Protein AF-A0A2M9M2Y7-F1 (afdb_monomer_lite)

pLDDT: mean 84.44, std 15.63, range [40.31, 98.5]

Secondary structure (DSSP, 8-state):
-PPPPP---SHHHHHHHHHHHHHTT--EEEEEEE--SS-EEEEEEPHHHHHHHH-TTEEEEEEEETTTEEEEEEEETTTSTTT--SEEEE-TT-SS--HHHHHHHHHHHHHSPPPP---S------TT-SSSHHHHHTTGGG--

Sequence (144 aa):
MSEPDAYVSHAPYIEAVAEALDAAGLTVADCNADDNDPRDAYIEFDRAITTPAYGDDTEVNLLWREDRGWMVGWGDADSVSQSGLDWIVDLFCGVLPTPDEMVAEARTVVAKIPGPQGGPYGRYRDSGDDDGLDAQLATYHRNH

Radius of gyration: 15.42 Å; chains: 1; bounding box: 36×32×48 Å

Foldseek 3Di:
DDDQDDFAFLVLLQVQLQVLCVVLVQHWPDKDWDVDWQTKIKTKTDLVLQCVAANNQKTKMWIATQQQATKIFMAGPVPDPPPGGPDIARDPQERRHHSVSSNVSVVVVSVYPDDHPDGPRHDDDTGRPPPCPSVVSVVSVPDD

Structure (mmCIF, N/CA/C/O backbone):
data_AF-A0A2M9M2Y7-F1
#
_entry.id   AF-A0A2M9M2Y7-F1
#
loop_
_atom_site.group_PDB
_atom_site.id
_atom_site.type_symbol
_atom_site.label_atom_id
_atom_site.label_alt_id
_atom_site.label_comp_id
_atom_site.label_asym_id
_atom_site.label_entity_id
_atom_site.label_seq_id
_atom_site.pdbx_PDB_ins_code
_atom_site.Cartn_x
_atom_site.Cartn_y
_atom_site.Cartn_z
_atom_site.occupancy
_atom_site.B_iso_or_equiv
_atom_site.auth_seq_id
_atom_site.auth_comp_id
_atom_site.auth_asym_id
_atom_site.auth_atom_id
_atom_site.pdbx_PDB_model_num
ATOM 1 N N . MET A 1 1 ? 17.104 9.117 -32.541 1.00 40.31 1 MET A N 1
ATOM 2 C CA . MET A 1 1 ? 15.851 9.160 -31.771 1.00 40.31 1 MET A CA 1
ATOM 3 C C . MET A 1 1 ? 15.729 7.777 -31.188 1.00 40.31 1 MET A C 1
ATOM 5 O O . MET A 1 1 ? 15.571 6.851 -31.972 1.00 40.31 1 MET A O 1
ATOM 9 N N . SER A 1 2 ? 16.017 7.629 -29.898 1.00 43.59 2 SER A N 1
ATOM 10 C CA . SER A 1 2 ? 15.834 6.348 -29.217 1.00 43.59 2 SER A CA 1
ATOM 11 C C . SER A 1 2 ? 14.343 6.036 -29.247 1.00 43.59 2 SER A C 1
ATOM 13 O O . SER A 1 2 ? 13.534 6.939 -29.031 1.00 43.59 2 SER A O 1
ATOM 15 N N . GLU A 1 3 ? 13.989 4.817 -29.634 1.00 45.12 3 GLU A N 1
ATOM 16 C CA . GLU A 1 3 ? 12.626 4.322 -29.464 1.00 45.12 3 GLU A CA 1
ATOM 17 C C . GLU A 1 3 ? 12.280 4.451 -27.970 1.00 45.12 3 GLU A C 1
ATOM 19 O O . GLU A 1 3 ? 13.167 4.192 -27.153 1.00 45.12 3 GLU A O 1
ATOM 24 N N . PRO A 1 4 ? 11.075 4.925 -27.594 1.00 52.81 4 PRO A N 1
ATOM 25 C CA . PRO A 1 4 ? 10.663 4.862 -26.199 1.00 52.81 4 PRO A CA 1
ATOM 26 C C . PRO A 1 4 ? 10.780 3.404 -25.758 1.00 52.81 4 PRO A C 1
ATOM 28 O O . PRO A 1 4 ? 10.303 2.513 -26.473 1.00 52.81 4 PRO A O 1
ATOM 31 N N . ASP A 1 5 ? 11.474 3.168 -24.643 1.00 57.38 5 ASP A N 1
ATOM 32 C CA . ASP A 1 5 ? 11.540 1.836 -24.053 1.00 57.38 5 ASP A CA 1
ATOM 33 C C . ASP A 1 5 ? 10.108 1.320 -23.868 1.00 57.38 5 ASP A C 1
ATOM 35 O O . ASP A 1 5 ? 9.172 2.080 -23.598 1.00 57.38 5 ASP A O 1
ATOM 39 N N . ALA A 1 6 ? 9.906 0.033 -24.146 1.00 64.69 6 ALA A N 1
ATOM 40 C CA . ALA A 1 6 ? 8.573 -0.546 -24.158 1.00 64.69 6 ALA A CA 1
ATOM 41 C C . ALA A 1 6 ? 7.941 -0.414 -22.765 1.00 64.69 6 ALA A C 1
ATOM 43 O O . ALA A 1 6 ? 8.468 -0.961 -21.800 1.00 64.69 6 ALA A O 1
ATOM 44 N N . TYR A 1 7 ? 6.803 0.279 -22.689 1.00 76.50 7 TYR A N 1
ATOM 45 C CA . TYR A 1 7 ? 5.976 0.394 -21.491 1.00 76.50 7 TYR A CA 1
ATOM 46 C C . TYR A 1 7 ? 5.806 -0.969 -20.787 1.00 76.50 7 TYR A C 1
ATOM 48 O O . TYR A 1 7 ? 5.394 -1.949 -21.417 1.00 76.50 7 TYR A O 1
ATOM 56 N N . VAL A 1 8 ? 6.103 -1.026 -19.484 1.00 86.69 8 VAL A N 1
ATOM 57 C CA . VAL A 1 8 ? 5.920 -2.220 -18.641 1.00 86.69 8 VAL A CA 1
ATOM 58 C C . VAL A 1 8 ? 4.793 -1.964 -17.645 1.00 86.69 8 VAL A C 1
ATOM 60 O O . VAL A 1 8 ? 4.897 -1.073 -16.808 1.00 86.69 8 VAL A O 1
ATOM 63 N N . SER A 1 9 ? 3.726 -2.763 -17.690 1.00 90.06 9 SER A N 1
ATOM 64 C CA . SER A 1 9 ? 2.628 -2.625 -16.721 1.00 90.06 9 SER A CA 1
ATOM 65 C C . SER A 1 9 ? 3.106 -2.919 -15.295 1.00 90.06 9 SER A C 1
ATOM 67 O O . SER A 1 9 ? 3.832 -3.893 -15.067 1.00 90.06 9 SER A O 1
ATOM 69 N N . HIS A 1 10 ? 2.694 -2.095 -14.331 1.00 94.00 10 HIS A N 1
ATOM 70 C CA . HIS A 1 10 ? 2.952 -2.301 -12.901 1.00 94.00 10 HIS A CA 1
ATOM 71 C C . HIS A 1 10 ? 1.924 -3.218 -12.232 1.00 94.00 10 HIS A C 1
ATOM 73 O O . HIS A 1 10 ? 2.165 -3.633 -11.101 1.00 94.00 10 HIS A O 1
ATOM 79 N N . ALA A 1 11 ? 0.832 -3.587 -12.912 1.00 95.94 11 ALA A N 1
ATOM 80 C CA . ALA A 1 11 ? -0.222 -4.420 -12.333 1.00 95.94 11 ALA A CA 1
ATOM 81 C C . ALA A 1 11 ? 0.305 -5.725 -11.696 1.00 95.94 11 ALA A C 1
ATOM 83 O O . ALA A 1 11 ? -0.029 -5.961 -10.537 1.00 95.94 11 ALA A O 1
ATOM 84 N N . PRO A 1 12 ? 1.230 -6.498 -12.313 1.00 96.56 12 PRO A N 1
ATOM 85 C CA . PRO A 1 12 ? 1.760 -7.708 -11.669 1.00 96.56 12 PRO A CA 1
ATOM 86 C C . PRO A 1 12 ? 2.551 -7.447 -10.383 1.00 96.56 12 PRO A C 1
ATOM 88 O O . PRO A 1 12 ? 2.621 -8.301 -9.505 1.00 96.56 12 PRO A O 1
ATOM 91 N N . TYR A 1 13 ? 3.172 -6.271 -10.251 1.00 96.88 13 TYR A N 1
ATOM 92 C CA . TYR A 1 13 ? 3.821 -5.886 -8.999 1.00 96.88 13 TYR A CA 1
ATOM 93 C C . TYR A 1 13 ? 2.783 -5.569 -7.914 1.00 96.88 13 TYR A C 1
ATOM 95 O O . TYR A 1 13 ? 2.943 -6.013 -6.779 1.00 96.88 13 TYR A O 1
ATOM 103 N N . ILE A 1 14 ? 1.708 -4.853 -8.258 1.00 97.81 14 ILE A N 1
ATOM 104 C CA . ILE A 1 14 ? 0.618 -4.547 -7.320 1.00 97.81 14 ILE A CA 1
ATOM 105 C C . ILE A 1 14 ? -0.088 -5.831 -6.868 1.00 97.81 14 ILE A C 1
ATOM 107 O O . ILE A 1 14 ? -0.289 -6.013 -5.668 1.00 97.81 14 ILE A O 1
ATOM 111 N N . GLU A 1 15 ? -0.363 -6.754 -7.793 1.00 97.44 15 GLU A N 1
ATOM 112 C CA . GLU A 1 15 ? -0.909 -8.084 -7.495 1.00 97.44 15 GLU A CA 1
ATOM 113 C C . GLU A 1 15 ? 0.007 -8.866 -6.545 1.00 97.44 15 GLU A C 1
ATOM 115 O O . GLU A 1 15 ? -0.451 -9.353 -5.515 1.00 97.44 15 GLU A O 1
ATOM 120 N N . ALA A 1 16 ? 1.317 -8.914 -6.814 1.00 98.00 16 ALA A N 1
ATOM 121 C CA . ALA A 1 16 ? 2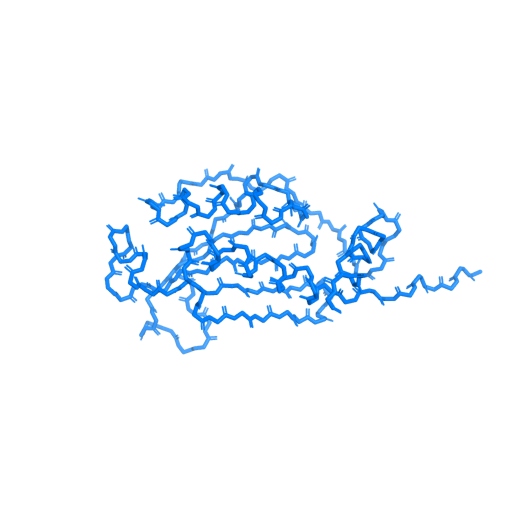.269 -9.605 -5.944 1.00 98.00 16 ALA A CA 1
ATOM 122 C C . ALA A 1 16 ? 2.323 -9.015 -4.521 1.00 98.00 16 ALA A C 1
ATOM 124 O O . ALA A 1 16 ? 2.496 -9.751 -3.546 1.00 98.00 16 ALA A O 1
ATOM 125 N N . VAL A 1 17 ? 2.177 -7.693 -4.378 1.00 98.31 17 VAL A N 1
ATOM 126 C CA . VAL A 1 17 ? 2.070 -7.047 -3.061 1.00 98.31 17 VAL A CA 1
ATOM 127 C C . VAL A 1 17 ? 0.753 -7.430 -2.383 1.00 98.31 17 VAL A C 1
ATOM 129 O O . VAL A 1 17 ? 0.782 -7.827 -1.219 1.00 98.31 17 VAL A O 1
ATOM 132 N N . ALA A 1 18 ? -0.379 -7.364 -3.089 1.00 98.19 18 ALA A N 1
ATOM 133 C CA . ALA A 1 18 ? -1.686 -7.740 -2.550 1.00 98.19 18 ALA A CA 1
ATOM 134 C C . ALA A 1 18 ? -1.714 -9.207 -2.078 1.00 98.19 18 ALA A C 1
ATOM 136 O O . ALA A 1 18 ? -2.106 -9.483 -0.944 1.00 98.19 18 ALA A O 1
ATOM 137 N N . GLU A 1 19 ? -1.191 -10.137 -2.881 1.00 98.06 19 GLU A N 1
ATOM 138 C CA . GLU A 1 19 ? -1.085 -11.554 -2.518 1.00 98.06 19 GLU A CA 1
ATOM 139 C C . GLU A 1 19 ? -0.217 -11.776 -1.270 1.00 98.06 19 GLU A C 1
ATOM 141 O O . GLU A 1 19 ? -0.562 -12.580 -0.397 1.00 98.06 19 GLU A O 1
ATOM 146 N N . ALA A 1 20 ? 0.906 -11.059 -1.149 1.00 98.38 20 ALA A N 1
ATOM 147 C CA 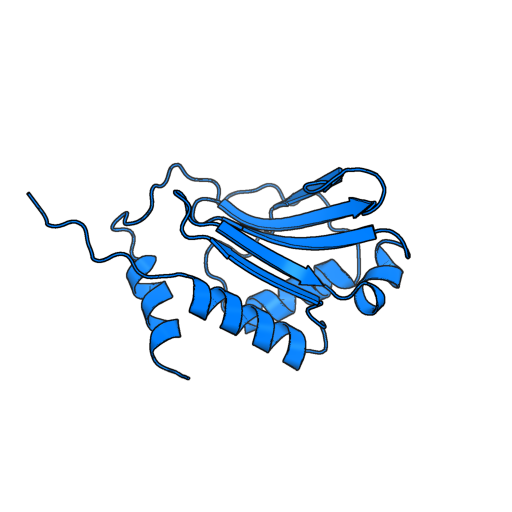. ALA A 1 20 ? 1.767 -11.151 0.026 1.00 98.38 20 ALA A CA 1
ATOM 148 C C . ALA A 1 20 ? 1.078 -10.614 1.293 1.00 98.38 20 ALA A C 1
ATOM 150 O O . ALA A 1 20 ? 1.233 -11.197 2.371 1.00 98.38 20 ALA A O 1
ATOM 151 N N . LEU A 1 21 ? 0.298 -9.534 1.173 1.00 98.50 21 LEU A N 1
ATOM 152 C CA . LEU A 1 21 ? -0.504 -8.978 2.266 1.00 98.50 21 LEU A CA 1
ATOM 153 C C . LEU A 1 21 ? -1.570 -9.977 2.735 1.00 98.50 21 LEU A C 1
ATOM 155 O O . LEU A 1 21 ? -1.627 -10.290 3.931 1.00 98.50 21 LEU A O 1
ATOM 159 N N . ASP A 1 22 ? -2.329 -10.560 1.807 1.00 98.31 22 ASP A N 1
ATOM 160 C CA . ASP A 1 22 ? -3.323 -11.592 2.113 1.00 98.31 22 ASP A CA 1
ATOM 161 C C . ASP A 1 22 ? -2.691 -12.817 2.785 1.00 98.31 22 ASP A C 1
ATOM 163 O O . ASP A 1 22 ? -3.140 -13.260 3.848 1.00 98.31 22 ASP A O 1
ATOM 167 N N . ALA A 1 23 ? -1.589 -13.333 2.230 1.00 98.19 23 ALA A N 1
ATOM 168 C CA . ALA A 1 23 ? -0.852 -14.463 2.800 1.00 98.19 23 ALA A CA 1
ATOM 169 C C . ALA A 1 23 ? -0.316 -14.170 4.215 1.00 98.19 23 ALA A C 1
ATOM 171 O O . ALA A 1 23 ? -0.168 -15.077 5.040 1.00 98.19 23 ALA A O 1
ATOM 172 N N . ALA A 1 24 ? -0.050 -12.899 4.520 1.00 98.12 24 ALA A N 1
ATOM 173 C CA . ALA A 1 24 ? 0.403 -12.419 5.818 1.00 98.12 24 ALA A CA 1
ATOM 174 C C . ALA A 1 24 ? -0.732 -12.185 6.838 1.00 98.12 24 ALA A C 1
ATOM 176 O O . ALA A 1 24 ? -0.434 -11.823 7.990 1.00 98.12 24 ALA A O 1
ATOM 177 N N . GLY A 1 25 ? -1.993 -12.401 6.441 1.00 97.56 25 GLY A N 1
ATOM 178 C CA . GLY A 1 25 ? -3.195 -12.150 7.240 1.00 97.56 25 GLY A CA 1
ATOM 179 C C . GLY A 1 25 ? -3.603 -10.676 7.299 1.00 97.56 25 GLY A C 1
ATOM 180 O O . GLY A 1 25 ? -4.346 -10.292 8.199 1.00 97.56 25 GLY A O 1
ATOM 181 N N . LEU A 1 26 ? -3.083 -9.850 6.389 1.00 97.94 26 LEU A N 1
ATOM 182 C CA . LEU A 1 26 ? -3.454 -8.449 6.211 1.00 97.94 26 LEU A CA 1
ATOM 183 C C . LEU A 1 26 ? -4.450 -8.367 5.052 1.00 97.94 26 LEU A C 1
ATOM 185 O O . LEU A 1 26 ? -4.107 -7.878 3.981 1.00 97.94 26 LEU A O 1
ATOM 189 N N . THR A 1 27 ? -5.644 -8.921 5.273 1.00 97.06 27 THR A N 1
ATOM 190 C CA . THR A 1 27 ? -6.655 -9.133 4.234 1.00 97.06 27 THR A CA 1
ATOM 191 C C . THR A 1 27 ? -6.898 -7.891 3.379 1.00 97.06 27 THR A C 1
ATOM 193 O O . THR A 1 27 ? -7.183 -6.813 3.908 1.00 97.06 27 THR A O 1
ATOM 196 N N . VAL A 1 28 ? -6.799 -8.076 2.065 1.00 96.38 28 VAL A N 1
ATOM 197 C CA . VAL A 1 28 ? -7.069 -7.073 1.036 1.00 96.38 28 VAL A CA 1
ATOM 198 C C . VAL A 1 28 ? -8.542 -7.156 0.637 1.00 96.38 28 VAL A C 1
ATOM 200 O O . VAL A 1 28 ? -9.054 -8.228 0.319 1.00 96.38 28 VAL A O 1
ATOM 203 N N . ALA A 1 29 ? -9.237 -6.023 0.683 1.00 94.88 29 ALA A N 1
ATOM 204 C CA . ALA A 1 29 ? -10.630 -5.911 0.262 1.00 94.88 29 ALA A CA 1
ATOM 205 C C . ALA A 1 29 ? -10.743 -5.661 -1.247 1.00 94.88 29 ALA A C 1
ATOM 207 O O . ALA A 1 29 ? -11.595 -6.255 -1.909 1.00 94.88 29 ALA A O 1
ATOM 208 N N . ASP A 1 30 ? -9.874 -4.798 -1.773 1.00 94.69 30 ASP A N 1
ATOM 209 C CA . ASP A 1 30 ? -9.832 -4.417 -3.180 1.00 94.69 30 ASP A CA 1
ATOM 210 C C . ASP A 1 30 ? -8.427 -3.938 -3.573 1.00 94.69 30 ASP A C 1
ATOM 212 O O . ASP A 1 30 ? -7.638 -3.513 -2.726 1.00 94.69 30 ASP A O 1
ATOM 216 N N . CYS A 1 31 ? -8.100 -3.995 -4.861 1.00 95.12 31 CYS A N 1
ATOM 217 C CA . CYS A 1 31 ? -6.895 -3.371 -5.397 1.00 95.12 31 CYS A CA 1
ATOM 218 C C . CYS A 1 31 ? -7.072 -3.003 -6.871 1.00 95.12 31 CYS A C 1
ATOM 220 O O . CYS A 1 31 ? -7.773 -3.687 -7.617 1.00 95.12 31 CYS A O 1
ATOM 222 N N . ASN A 1 32 ? -6.397 -1.939 -7.301 1.00 94.69 32 ASN A N 1
ATOM 223 C CA . ASN A 1 32 ? -6.351 -1.537 -8.703 1.00 94.69 32 ASN A CA 1
ATOM 224 C C . ASN A 1 32 ? -4.972 -0.989 -9.072 1.00 94.69 32 ASN A C 1
ATOM 226 O O . ASN A 1 32 ? -4.257 -0.448 -8.226 1.00 94.69 32 ASN A O 1
ATOM 230 N N . ALA A 1 33 ? -4.638 -1.088 -10.354 1.00 94.38 33 ALA A N 1
ATOM 231 C CA . ALA A 1 33 ? -3.438 -0.534 -10.957 1.00 94.38 33 ALA A CA 1
ATOM 232 C C . ALA A 1 33 ? -3.830 0.163 -12.265 1.00 94.38 33 ALA A C 1
ATOM 234 O O . ALA A 1 33 ? -4.291 -0.498 -13.193 1.00 94.38 33 ALA A O 1
ATOM 235 N N . ASP A 1 34 ? -3.638 1.480 -12.335 1.00 92.62 34 ASP A N 1
ATOM 236 C CA . ASP A 1 34 ? -3.990 2.282 -13.504 1.00 92.62 34 ASP A CA 1
ATOM 237 C C . ASP A 1 34 ? -2.731 2.772 -14.226 1.00 92.62 34 ASP A C 1
ATOM 239 O O . ASP A 1 34 ? -1.789 3.309 -13.634 1.00 92.62 34 ASP A O 1
ATOM 243 N N . ASP A 1 35 ? -2.733 2.621 -15.550 1.00 89.94 35 ASP A N 1
ATOM 244 C CA . ASP A 1 35 ? -1.636 3.014 -16.442 1.00 89.94 35 ASP A CA 1
ATOM 245 C C . ASP A 1 35 ? -1.606 4.543 -16.680 1.00 89.94 35 ASP A C 1
ATOM 247 O O . ASP A 1 35 ? -1.336 5.011 -17.789 1.00 89.94 35 ASP A O 1
ATOM 251 N N . ASN A 1 36 ? -1.935 5.329 -15.649 1.00 88.06 36 ASN A N 1
ATOM 252 C CA . ASN A 1 36 ? -1.832 6.786 -15.650 1.00 88.06 36 ASN A CA 1
ATOM 253 C C . ASN A 1 36 ? -0.374 7.232 -15.853 1.00 88.06 36 ASN A C 1
ATOM 255 O O . ASN A 1 36 ? 0.555 6.431 -15.772 1.00 88.06 36 ASN A O 1
ATOM 259 N N . ASP A 1 37 ? -0.171 8.523 -16.121 1.00 81.94 37 ASP A N 1
ATOM 260 C CA . ASP A 1 37 ? 1.166 9.106 -16.250 1.00 81.94 37 ASP A CA 1
ATOM 261 C C . ASP A 1 37 ? 1.349 10.253 -15.238 1.00 81.94 37 ASP A C 1
ATOM 263 O O . ASP A 1 37 ? 0.776 11.335 -15.437 1.00 81.94 37 ASP A O 1
ATOM 267 N N . PRO A 1 38 ? 2.079 10.037 -14.123 1.00 86.88 38 PRO A N 1
ATOM 268 C CA . PRO A 1 38 ? 2.768 8.798 -13.721 1.00 86.88 38 PRO A CA 1
ATOM 269 C C . PRO A 1 38 ? 1.808 7.663 -13.314 1.00 86.88 38 PRO A C 1
ATOM 271 O O . PRO A 1 38 ? 0.683 7.943 -12.890 1.00 86.88 38 PRO A O 1
ATOM 274 N N . ARG A 1 39 ? 2.266 6.399 -13.383 1.00 92.06 39 ARG A N 1
ATOM 275 C CA . ARG A 1 39 ? 1.455 5.223 -12.997 1.00 92.06 39 ARG A CA 1
ATOM 276 C C . ARG A 1 39 ? 1.026 5.309 -11.535 1.00 92.06 39 ARG A C 1
ATOM 278 O O . ARG A 1 39 ? 1.810 5.731 -10.676 1.00 92.06 39 ARG A O 1
ATOM 285 N N . ASP A 1 40 ? -0.185 4.855 -11.235 1.00 94.12 40 ASP A N 1
ATOM 286 C CA . ASP A 1 40 ? -0.716 4.818 -9.875 1.00 94.12 40 ASP A CA 1
ATOM 287 C C . ASP A 1 40 ? -1.512 3.541 -9.577 1.00 94.12 40 ASP A C 1
ATOM 289 O O . ASP A 1 40 ? -1.834 2.734 -10.451 1.00 94.12 40 ASP A O 1
ATOM 293 N N . ALA A 1 41 ? -1.701 3.280 -8.288 1.00 95.88 41 ALA A N 1
ATOM 294 C CA . ALA A 1 41 ? -2.388 2.095 -7.797 1.00 95.88 41 ALA A CA 1
ATOM 295 C C . ALA A 1 41 ? -2.907 2.306 -6.373 1.00 95.88 41 ALA A C 1
ATOM 297 O O . ALA A 1 41 ? -2.431 3.183 -5.641 1.00 95.88 41 ALA A O 1
ATOM 298 N N . TYR A 1 42 ? -3.839 1.452 -5.959 1.00 95.81 42 TYR A N 1
ATOM 299 C CA . TYR A 1 42 ? -4.255 1.340 -4.566 1.00 95.81 42 TYR A CA 1
ATOM 300 C C . TYR A 1 42 ? -4.464 -0.117 -4.150 1.00 95.81 42 TYR A C 1
ATOM 302 O O . TYR A 1 42 ? -4.728 -0.989 -4.978 1.00 95.81 42 TYR A O 1
ATOM 310 N N . ILE A 1 43 ? -4.355 -0.354 -2.844 1.00 97.44 43 ILE A N 1
ATOM 311 C CA . ILE A 1 43 ? -4.742 -1.588 -2.161 1.00 97.44 43 ILE A CA 1
ATOM 312 C C . ILE A 1 43 ? -5.552 -1.181 -0.929 1.00 97.44 43 ILE A C 1
ATOM 314 O O . ILE A 1 43 ? -5.025 -0.523 -0.030 1.00 97.44 43 ILE A O 1
ATOM 318 N N . GLU A 1 44 ? -6.817 -1.573 -0.886 1.00 95.62 44 GLU A N 1
ATOM 319 C CA . GLU A 1 44 ? -7.713 -1.357 0.247 1.00 95.62 44 GLU A CA 1
ATOM 320 C C . GLU A 1 44 ? -7.609 -2.528 1.229 1.00 95.62 44 GLU A C 1
ATOM 322 O O . GLU A 1 44 ? -7.665 -3.694 0.834 1.00 95.62 44 GLU A O 1
ATOM 327 N N . PHE A 1 45 ? -7.479 -2.236 2.523 1.00 96.50 45 PHE A N 1
ATOM 328 C CA . PHE A 1 45 ? -7.542 -3.263 3.561 1.00 96.50 45 PHE A CA 1
ATOM 329 C C . PHE A 1 45 ? -8.984 -3.575 3.963 1.00 96.50 45 PHE A C 1
ATOM 331 O O . PHE A 1 45 ? -9.811 -2.674 4.089 1.00 96.50 45 PHE A O 1
ATOM 338 N N . ASP A 1 46 ? -9.258 -4.839 4.296 1.00 95.06 46 ASP A N 1
ATOM 339 C CA . ASP A 1 46 ? -10.503 -5.208 4.972 1.00 95.06 46 ASP A CA 1
ATOM 340 C C . ASP A 1 46 ? -10.637 -4.429 6.291 1.00 95.06 46 ASP A C 1
ATOM 342 O O . ASP A 1 46 ? -9.734 -4.411 7.136 1.00 95.06 46 ASP A O 1
ATOM 346 N N . ARG A 1 47 ? -11.788 -3.784 6.500 1.00 92.19 47 ARG A N 1
ATOM 347 C CA . ARG A 1 47 ? -12.016 -2.961 7.695 1.00 92.19 47 ARG A CA 1
ATOM 348 C C . ARG A 1 47 ? -11.830 -3.753 8.986 1.00 92.19 47 ARG A C 1
ATOM 350 O O . ARG A 1 47 ? -11.314 -3.208 9.954 1.00 92.19 47 ARG A O 1
ATOM 357 N N . ALA A 1 48 ? -12.140 -5.051 9.008 1.00 94.94 48 ALA A N 1
ATOM 358 C CA . ALA A 1 48 ? -11.990 -5.885 10.197 1.00 94.94 48 ALA A CA 1
ATOM 359 C C . ALA A 1 48 ? -10.553 -5.911 10.743 1.00 94.94 48 ALA A C 1
ATOM 361 O O . ALA A 1 48 ? -10.368 -6.068 11.955 1.00 94.94 48 ALA A O 1
ATOM 362 N N . ILE A 1 49 ? -9.535 -5.748 9.886 1.00 96.56 49 ILE A N 1
ATOM 363 C CA . ILE A 1 49 ? -8.139 -5.718 10.339 1.00 96.56 49 ILE A CA 1
ATOM 364 C C . ILE A 1 49 ? -7.706 -4.326 10.814 1.00 96.56 49 ILE A C 1
ATOM 366 O O . ILE A 1 49 ? -6.850 -4.235 11.693 1.00 96.56 49 ILE A O 1
ATOM 370 N N . THR A 1 50 ? -8.299 -3.248 10.293 1.00 95.75 50 THR A N 1
ATOM 371 C CA . THR A 1 50 ? -7.908 -1.859 10.597 1.00 95.75 50 THR A CA 1
ATOM 372 C C . THR A 1 50 ? -8.761 -1.204 11.683 1.00 95.75 50 THR A C 1
ATOM 374 O O . THR A 1 50 ? -8.271 -0.320 12.393 1.00 95.75 50 THR A O 1
ATOM 377 N N . THR A 1 51 ? -9.985 -1.685 11.908 1.00 95.25 51 THR A N 1
ATOM 378 C CA . THR A 1 51 ? -10.921 -1.215 12.939 1.00 95.25 51 THR A CA 1
ATOM 379 C C . THR A 1 51 ? -10.273 -0.955 14.307 1.00 95.25 51 THR A C 1
ATOM 381 O O . THR A 1 51 ? -10.528 0.107 14.880 1.00 95.25 51 THR A O 1
ATOM 384 N N . PRO A 1 52 ? -9.403 -1.832 14.857 1.00 96.06 52 PRO A N 1
ATOM 385 C CA . PRO A 1 52 ? -8.799 -1.589 16.169 1.00 96.06 52 PRO A CA 1
ATOM 386 C C . PRO A 1 52 ? -7.969 -0.300 16.265 1.00 96.06 52 PRO A C 1
ATOM 388 O O . PRO A 1 52 ? -7.830 0.248 17.359 1.00 96.06 52 PRO A O 1
ATOM 391 N N . ALA A 1 53 ? -7.405 0.170 15.149 1.00 95.31 53 ALA A N 1
ATOM 392 C CA . ALA A 1 53 ? -6.575 1.370 15.093 1.00 95.31 53 ALA A CA 1
ATOM 393 C C . ALA A 1 53 ? -7.316 2.597 14.536 1.00 95.31 53 ALA A C 1
ATOM 395 O O . ALA A 1 53 ? -7.027 3.711 14.975 1.00 95.31 53 ALA A O 1
ATOM 396 N N . TYR A 1 54 ? -8.254 2.403 13.603 1.00 92.06 54 TYR A N 1
ATOM 397 C CA . TYR A 1 54 ? -8.882 3.490 12.837 1.00 92.06 54 TYR A CA 1
ATOM 398 C C . TYR A 1 54 ? -10.376 3.700 13.133 1.00 92.06 54 TYR A C 1
ATOM 400 O O . TYR A 1 54 ? -10.915 4.745 12.776 1.00 92.06 54 TYR A O 1
ATOM 408 N N . GLY A 1 55 ? -11.035 2.764 13.821 1.00 92.12 55 GLY A N 1
ATOM 409 C CA . GLY A 1 55 ? -12.488 2.766 14.026 1.00 92.12 55 GLY A CA 1
ATOM 410 C C . GLY A 1 55 ? -13.256 2.023 12.926 1.00 92.12 55 GLY A C 1
ATOM 411 O O . GLY A 1 55 ? -12.695 1.681 11.890 1.00 92.12 55 GLY A O 1
ATOM 412 N N . ASP A 1 56 ? -14.535 1.738 13.183 1.00 90.12 56 ASP A N 1
ATOM 413 C CA . ASP A 1 56 ? -15.384 0.883 12.330 1.00 90.12 56 ASP A CA 1
ATOM 414 C C . ASP A 1 56 ? -15.713 1.510 10.959 1.00 90.12 56 ASP A C 1
ATOM 416 O O . ASP A 1 56 ? -15.860 0.799 9.963 1.00 90.12 56 ASP A O 1
ATOM 420 N N . ASP A 1 57 ? -15.801 2.840 10.907 1.00 87.44 57 ASP A N 1
ATOM 421 C CA . ASP A 1 57 ? -16.284 3.589 9.737 1.00 87.44 57 ASP A CA 1
ATOM 422 C C . ASP A 1 57 ? -15.143 4.108 8.837 1.00 87.44 57 ASP A C 1
ATOM 424 O O . ASP A 1 57 ? -15.384 4.762 7.824 1.00 87.44 57 ASP A O 1
ATOM 428 N N . THR A 1 58 ? -13.887 3.810 9.186 1.00 89.31 58 THR A N 1
ATOM 429 C CA . THR A 1 58 ? -12.709 4.334 8.484 1.00 89.31 58 THR A CA 1
ATOM 430 C C . THR A 1 58 ? -12.174 3.330 7.464 1.00 89.31 58 THR A C 1
ATOM 432 O O . THR A 1 58 ? -11.750 2.229 7.821 1.00 89.31 58 THR A O 1
ATOM 435 N N . GLU A 1 59 ? -12.112 3.737 6.200 1.00 91.44 59 GLU A N 1
ATOM 436 C CA . GLU A 1 59 ? -11.385 3.020 5.150 1.00 91.44 59 GLU A CA 1
ATOM 437 C C . GLU A 1 59 ? -9.894 3.329 5.226 1.00 91.44 59 GLU A C 1
ATOM 439 O O . GLU A 1 59 ? -9.493 4.455 5.529 1.00 91.44 59 GLU A O 1
ATOM 444 N N . VAL A 1 60 ? -9.059 2.329 4.940 1.00 93.69 60 VAL A N 1
ATOM 445 C CA . VAL A 1 60 ? -7.600 2.459 4.963 1.00 93.69 60 VAL A CA 1
ATOM 446 C C . VAL A 1 60 ? -7.027 1.829 3.706 1.00 93.69 60 VAL A C 1
ATOM 448 O O . VAL A 1 60 ? -7.243 0.651 3.430 1.00 93.69 60 VAL A O 1
ATOM 451 N N . ASN A 1 61 ? -6.253 2.622 2.976 1.00 95.00 61 ASN A N 1
ATOM 452 C CA . ASN A 1 61 ? -5.694 2.262 1.686 1.00 95.00 61 ASN A CA 1
ATOM 453 C C . ASN A 1 61 ? -4.180 2.443 1.703 1.00 95.00 61 ASN A C 1
ATOM 455 O O . ASN A 1 61 ? -3.677 3.475 2.155 1.00 95.00 61 ASN A O 1
ATOM 459 N N . LEU A 1 62 ? -3.452 1.482 1.148 1.00 95.75 62 LEU A N 1
ATOM 460 C CA . LEU A 1 62 ? -2.129 1.752 0.606 1.00 95.75 62 LEU A CA 1
ATOM 461 C C . LEU A 1 62 ? -2.309 2.368 -0.776 1.00 95.75 62 LEU A C 1
ATOM 463 O O . LEU A 1 62 ? -3.009 1.821 -1.620 1.00 95.75 62 LEU A O 1
ATOM 467 N N . LEU A 1 63 ? -1.669 3.504 -1.003 1.00 94.69 63 LEU A N 1
ATOM 468 C CA . LEU A 1 63 ? -1.653 4.186 -2.288 1.00 94.69 63 LEU A CA 1
ATOM 469 C C . LEU A 1 63 ? -0.244 4.105 -2.845 1.00 94.69 63 LEU A C 1
ATOM 471 O O . LEU A 1 63 ? 0.726 4.259 -2.103 1.00 94.69 63 LEU A O 1
ATOM 475 N N . TRP A 1 64 ? -0.120 3.939 -4.149 1.00 94.94 64 TRP A N 1
ATOM 476 C CA . TRP A 1 64 ? 1.166 3.935 -4.818 1.00 94.94 64 TRP A CA 1
ATOM 477 C C . TRP A 1 64 ? 1.142 4.888 -5.995 1.00 94.94 64 TRP A C 1
ATOM 479 O O . TRP A 1 64 ? 0.167 4.971 -6.738 1.00 94.94 64 TRP A O 1
ATOM 489 N N . ARG A 1 65 ? 2.249 5.597 -6.162 1.00 91.31 65 ARG A N 1
ATOM 490 C CA . ARG A 1 65 ? 2.544 6.356 -7.365 1.00 91.31 65 ARG A CA 1
ATOM 491 C C . ARG A 1 65 ? 3.971 6.103 -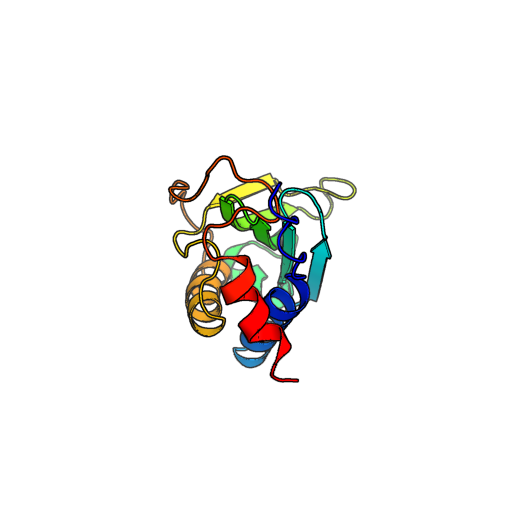7.772 1.00 91.31 65 ARG A C 1
ATOM 493 O O . ARG A 1 65 ? 4.871 6.152 -6.938 1.00 91.31 65 ARG A O 1
ATOM 500 N N . GLU A 1 66 ? 4.188 5.940 -9.059 1.00 89.62 66 GLU A N 1
ATOM 501 C CA . GLU A 1 66 ? 5.511 5.712 -9.622 1.00 89.62 66 GLU A CA 1
ATOM 502 C C . GLU A 1 66 ? 6.538 6.783 -9.222 1.00 89.62 66 GLU A C 1
ATOM 504 O O . GLU A 1 66 ? 7.692 6.485 -8.915 1.00 89.62 66 GLU A O 1
ATOM 509 N N . ASP A 1 67 ? 6.114 8.042 -9.191 1.00 86.81 67 ASP A N 1
ATOM 510 C CA . ASP A 1 67 ? 6.982 9.195 -8.960 1.00 86.81 67 ASP A CA 1
ATOM 511 C C . ASP A 1 67 ? 7.129 9.579 -7.476 1.00 86.81 67 ASP A C 1
ATOM 513 O O . ASP A 1 67 ? 7.944 10.437 -7.128 1.00 86.81 67 ASP A O 1
ATOM 517 N N . ARG A 1 68 ? 6.335 8.961 -6.593 1.00 86.69 68 ARG A N 1
ATOM 518 C CA . ARG A 1 68 ? 6.243 9.312 -5.166 1.00 86.69 68 ARG A CA 1
ATOM 519 C C . ARG A 1 68 ? 6.444 8.124 -4.226 1.00 86.69 68 ARG A C 1
ATOM 521 O O . ARG A 1 68 ? 6.790 8.327 -3.064 1.00 86.69 68 ARG A O 1
ATOM 528 N N . GLY A 1 69 ? 6.290 6.908 -4.731 1.00 91.25 69 GLY A N 1
ATOM 529 C CA . GLY A 1 69 ? 6.284 5.668 -3.973 1.00 91.25 69 GLY A CA 1
ATOM 530 C C . GLY A 1 69 ? 4.989 5.450 -3.202 1.00 91.25 69 GLY A C 1
ATOM 531 O O . GLY A 1 69 ? 3.919 5.912 -3.606 1.00 91.25 69 GLY A O 1
ATOM 532 N N . TRP A 1 70 ? 5.096 4.706 -2.104 1.00 93.69 70 TRP A N 1
ATOM 533 C CA . TRP A 1 70 ? 3.943 4.318 -1.302 1.00 93.69 70 TRP A CA 1
ATOM 534 C C . TRP A 1 70 ? 3.527 5.386 -0.294 1.00 93.69 70 TRP A C 1
ATOM 536 O O . TRP A 1 70 ? 4.338 6.058 0.345 1.00 93.69 70 TRP A O 1
ATOM 546 N N . MET A 1 71 ? 2.222 5.483 -0.110 1.00 93.69 71 MET A N 1
ATOM 547 C CA . MET A 1 71 ? 1.554 6.266 0.910 1.00 93.69 71 MET A CA 1
ATOM 548 C C . MET A 1 71 ? 0.503 5.384 1.576 1.00 93.69 71 MET A C 1
ATOM 550 O O . MET A 1 71 ? 0.090 4.358 1.041 1.00 93.69 71 MET A O 1
ATOM 554 N N . VAL A 1 72 ? 0.028 5.819 2.730 1.00 93.69 72 VAL A N 1
ATOM 555 C CA . VAL A 1 72 ? -1.210 5.325 3.318 1.00 93.69 72 VAL A CA 1
ATOM 556 C C . VAL A 1 72 ? -2.199 6.469 3.384 1.00 93.69 72 VAL A C 1
ATOM 558 O O . VAL A 1 72 ? -1.849 7.574 3.804 1.00 93.69 72 VAL A O 1
ATOM 561 N N . GLY A 1 73 ? -3.425 6.200 2.964 1.00 92.19 73 GLY A N 1
ATOM 562 C CA . GLY A 1 73 ? -4.542 7.103 3.137 1.00 92.19 73 GLY A CA 1
ATOM 563 C C . GLY A 1 73 ? -5.634 6.476 3.983 1.00 92.19 73 GLY A C 1
ATOM 564 O O . GLY A 1 73 ? -5.839 5.264 3.932 1.00 92.19 73 GLY A O 1
ATOM 565 N N . TRP A 1 74 ? -6.342 7.298 4.749 1.00 92.38 74 TRP A N 1
ATOM 566 C CA . TRP A 1 74 ? -7.527 6.859 5.476 1.00 92.38 74 TRP A CA 1
ATOM 567 C C . TRP A 1 74 ? -8.566 7.972 5.579 1.00 92.38 74 TRP A C 1
ATOM 569 O O . TRP A 1 74 ? -8.223 9.158 5.575 1.00 92.38 74 TRP A O 1
ATOM 579 N N . GLY A 1 75 ? -9.835 7.591 5.670 1.00 88.19 75 GLY A N 1
ATOM 580 C CA . GLY A 1 75 ? -10.958 8.522 5.747 1.00 88.19 75 GLY A CA 1
ATOM 581 C C . GLY A 1 75 ? -12.287 7.810 5.952 1.00 88.19 75 GLY A C 1
ATOM 582 O O . 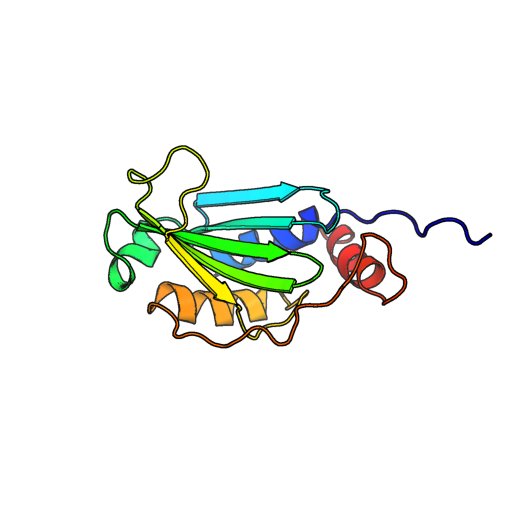GLY A 1 75 ? -12.372 6.589 5.822 1.00 88.19 75 GLY A O 1
ATOM 583 N N . ASP A 1 76 ? -13.307 8.579 6.318 1.00 81.06 76 ASP A N 1
ATOM 584 C CA . ASP A 1 76 ? -14.666 8.061 6.480 1.00 81.06 76 ASP A CA 1
ATOM 585 C C . ASP A 1 76 ? -15.304 7.812 5.103 1.00 81.06 76 ASP A C 1
ATOM 587 O O . ASP A 1 76 ? -15.524 8.750 4.325 1.00 81.06 76 ASP A O 1
ATOM 591 N N . ALA A 1 77 ? -15.630 6.546 4.839 1.00 64.25 77 ALA A N 1
ATOM 592 C CA . ALA A 1 77 ? -16.258 6.070 3.607 1.00 64.25 77 ALA A CA 1
ATOM 593 C C . ALA A 1 77 ? -17.565 6.803 3.263 1.00 64.25 77 ALA A C 1
ATOM 595 O O . ALA A 1 77 ? -17.889 7.020 2.092 1.00 64.25 77 ALA A O 1
ATOM 596 N N . ASP A 1 78 ? -18.320 7.202 4.290 1.00 65.12 78 ASP A N 1
ATOM 597 C CA . ASP A 1 78 ? -19.628 7.841 4.161 1.00 65.12 78 ASP A CA 1
ATOM 598 C C . ASP A 1 78 ? -19.519 9.371 4.034 1.00 65.12 78 ASP A C 1
ATOM 600 O O . ASP A 1 78 ? -20.498 10.051 3.699 1.00 65.12 78 ASP A O 1
ATOM 604 N N . SER A 1 79 ? -18.331 9.935 4.273 1.00 59.66 79 SER A N 1
ATOM 605 C CA . SER A 1 79 ? -18.112 11.383 4.295 1.00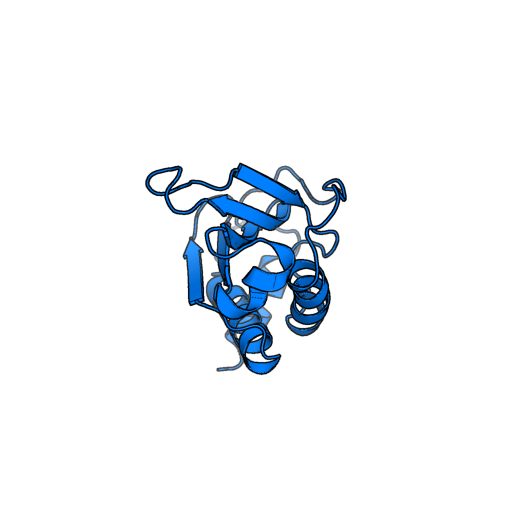 59.66 79 SER A CA 1
ATOM 606 C C . SER A 1 79 ? -17.853 11.999 2.913 1.00 59.66 79 SER A C 1
ATOM 608 O O . SER A 1 79 ? -18.068 13.205 2.739 1.00 59.66 79 SER A O 1
ATOM 610 N N . VAL A 1 80 ? -17.462 11.211 1.896 1.00 48.22 80 VAL A N 1
ATOM 611 C CA . VAL A 1 80 ? -17.202 11.742 0.544 1.00 48.22 80 VAL A CA 1
ATOM 612 C C . VAL A 1 80 ? -17.497 10.738 -0.575 1.00 48.22 80 VAL A C 1
ATOM 614 O O . VAL A 1 80 ? -16.951 9.642 -0.628 1.00 48.22 80 VAL A O 1
ATOM 617 N N . SER A 1 81 ? -18.310 11.146 -1.556 1.00 41.81 81 SER A N 1
ATOM 618 C CA . SER A 1 81 ? -18.605 10.338 -2.744 1.00 41.81 81 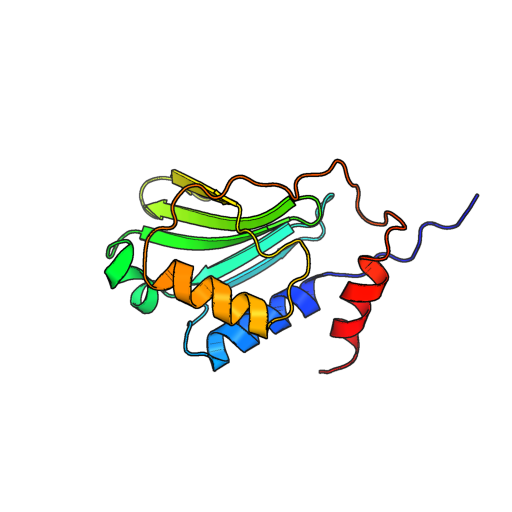SER A CA 1
ATOM 619 C C . SER A 1 81 ? -17.347 10.121 -3.602 1.00 41.81 81 SER A C 1
ATOM 621 O O . SER A 1 81 ? -16.858 11.067 -4.216 1.00 41.81 81 SER A O 1
ATOM 623 N N . GLN A 1 82 ? -16.886 8.871 -3.692 1.00 43.22 82 GLN A N 1
ATOM 624 C CA . GLN A 1 82 ? -15.912 8.339 -4.665 1.00 43.22 82 GLN A CA 1
ATOM 625 C C . GLN A 1 82 ? -14.428 8.757 -4.549 1.00 43.22 82 GLN A C 1
ATOM 627 O O . GLN A 1 82 ? -13.662 8.412 -5.447 1.00 43.22 82 GLN A O 1
ATOM 632 N N . SER A 1 83 ? -13.962 9.463 -3.506 1.00 51.50 83 SER A N 1
ATOM 633 C CA . SER A 1 83 ? -12.523 9.842 -3.393 1.00 51.50 83 SER A CA 1
ATOM 634 C C . SER A 1 83 ? -12.045 10.236 -1.976 1.00 51.50 83 SER A C 1
ATOM 636 O O . SER A 1 83 ? -11.076 10.981 -1.829 1.00 51.50 83 SER A O 1
ATOM 638 N N . GLY A 1 84 ? -12.763 9.839 -0.927 1.00 55.56 84 GLY A N 1
ATOM 639 C CA . GLY A 1 84 ? -12.742 10.506 0.378 1.00 55.56 84 GLY A CA 1
ATOM 640 C C . GLY A 1 84 ? -11.672 10.079 1.375 1.00 55.56 84 GLY A C 1
ATOM 641 O O . GLY A 1 84 ? -12.017 9.627 2.458 1.00 55.56 84 GLY A O 1
ATOM 642 N N . LEU A 1 85 ? -10.387 10.230 1.058 1.00 70.81 85 LEU A N 1
ATOM 643 C CA . LEU A 1 85 ? -9.347 10.083 2.082 1.00 70.81 85 LEU A CA 1
ATOM 644 C C . LEU A 1 85 ? -9.150 11.423 2.795 1.00 70.81 85 LEU A C 1
ATOM 646 O O . LEU A 1 85 ? -8.704 12.398 2.189 1.00 70.81 85 LEU A O 1
ATOM 650 N N . ASP A 1 86 ? -9.472 11.466 4.087 1.00 79.69 86 ASP A N 1
ATOM 651 C CA . ASP A 1 86 ? -9.294 12.648 4.937 1.00 79.69 86 ASP A CA 1
ATOM 652 C C . ASP A 1 86 ? -7.811 12.948 5.191 1.00 79.69 86 ASP A C 1
ATOM 654 O O . ASP A 1 86 ? -7.410 14.098 5.399 1.00 79.69 86 ASP A O 1
ATOM 658 N N . TRP A 1 87 ? -6.986 11.900 5.179 1.00 85.88 87 TRP A N 1
ATOM 659 C CA . TRP A 1 87 ? -5.569 11.963 5.500 1.00 85.88 87 TRP A CA 1
ATOM 660 C C . TRP A 1 87 ? -4.765 11.086 4.554 1.00 85.88 87 TRP A C 1
ATOM 662 O O . TRP A 1 87 ? -5.180 9.980 4.221 1.00 85.88 87 TRP A O 1
ATOM 672 N N . ILE A 1 88 ? -3.585 11.571 4.163 1.00 88.75 88 ILE A N 1
ATOM 673 C CA . ILE A 1 88 ? -2.588 10.811 3.405 1.00 88.75 88 ILE A CA 1
ATOM 674 C C . ILE A 1 88 ? -1.214 11.078 4.017 1.00 88.75 88 ILE A C 1
ATOM 676 O O . ILE A 1 88 ? -0.841 12.231 4.253 1.00 88.75 88 ILE A O 1
ATOM 680 N N . VAL A 1 89 ? -0.450 10.014 4.253 1.00 89.19 89 VAL A N 1
ATOM 681 C CA . VAL A 1 89 ? 0.918 10.067 4.775 1.00 89.19 89 VAL A CA 1
ATOM 682 C C . VAL A 1 89 ? 1.840 9.235 3.890 1.00 89.19 89 VAL A C 1
ATOM 684 O O . VAL A 1 89 ? 1.530 8.093 3.567 1.00 89.19 89 VAL A O 1
ATOM 687 N N . ASP A 1 90 ? 2.987 9.804 3.515 1.00 89.50 90 ASP A N 1
ATOM 688 C CA . ASP A 1 90 ? 4.037 9.079 2.792 1.00 89.50 90 ASP A CA 1
ATOM 689 C C . ASP A 1 90 ? 4.646 7.978 3.669 1.00 89.50 90 ASP A C 1
ATOM 691 O O . ASP A 1 90 ? 4.947 8.213 4.844 1.00 89.50 90 ASP A O 1
ATOM 695 N N . LEU A 1 91 ? 4.869 6.800 3.087 1.00 88.25 91 LEU A N 1
ATOM 696 C CA . LEU A 1 91 ? 5.569 5.696 3.735 1.00 88.25 91 LEU A CA 1
ATOM 697 C C . LEU A 1 91 ? 7.054 5.740 3.369 1.00 88.25 91 LEU A C 1
ATOM 699 O O . LEU A 1 91 ? 7.433 6.010 2.227 1.00 88.25 91 LEU A O 1
ATOM 703 N N . PHE A 1 92 ? 7.925 5.464 4.340 1.00 84.00 92 PHE A N 1
ATOM 704 C CA . PHE A 1 92 ? 9.372 5.541 4.136 1.00 84.00 92 PHE A CA 1
ATOM 705 C C . PHE A 1 92 ? 9.969 4.229 3.572 1.00 84.00 92 PHE A C 1
ATOM 707 O O . PHE A 1 92 ? 11.027 3.784 4.011 1.00 84.00 92 PHE A O 1
ATOM 714 N N . CYS A 1 93 ? 9.284 3.588 2.617 1.00 84.56 93 CYS A N 1
ATOM 715 C CA . CYS A 1 93 ? 9.663 2.281 2.050 1.00 84.56 93 CYS A CA 1
ATOM 716 C C . CYS A 1 93 ? 10.095 2.327 0.569 1.00 84.56 93 CYS A C 1
ATOM 718 O O . CYS A 1 93 ? 10.427 1.298 -0.013 1.00 84.56 93 CYS A O 1
ATOM 720 N N . GLY A 1 94 ? 10.161 3.514 -0.040 1.00 85.44 94 GLY A N 1
ATOM 721 C CA . GLY A 1 94 ? 10.605 3.698 -1.424 1.00 85.44 94 GLY A CA 1
ATOM 722 C C . GLY A 1 94 ? 9.502 3.488 -2.466 1.00 85.44 94 GLY A C 1
ATOM 723 O O . GLY A 1 94 ? 8.313 3.496 -2.151 1.00 85.44 94 GLY A O 1
ATOM 724 N N . VAL A 1 95 ? 9.914 3.353 -3.734 1.00 89.12 95 VAL A N 1
ATOM 725 C CA . VAL A 1 95 ? 8.995 3.212 -4.882 1.00 89.12 95 VAL A CA 1
ATOM 726 C C . VAL A 1 95 ? 8.657 1.750 -5.166 1.00 89.12 95 VAL A C 1
ATOM 728 O O . VAL A 1 95 ? 7.489 1.428 -5.341 1.00 89.12 95 VAL A O 1
ATOM 731 N N . LEU A 1 96 ? 9.648 0.856 -5.169 1.00 92.50 96 LEU A N 1
ATOM 732 C CA . LEU A 1 96 ? 9.456 -0.587 -5.375 1.00 92.50 96 LEU A CA 1
ATOM 733 C C . LEU A 1 96 ? 10.061 -1.412 -4.227 1.00 92.50 96 LEU A C 1
ATOM 735 O O . LEU A 1 96 ? 11.024 -2.149 -4.453 1.00 92.50 96 LEU A O 1
ATOM 739 N N . PRO A 1 97 ? 9.564 -1.278 -2.984 1.00 93.88 97 PRO A N 1
ATOM 740 C CA . PRO A 1 97 ? 9.849 -2.274 -1.957 1.00 93.88 97 PRO A CA 1
ATOM 741 C C . PRO A 1 97 ? 9.433 -3.670 -2.434 1.00 93.88 97 PRO A C 1
ATOM 743 O O . PRO A 1 97 ? 8.501 -3.837 -3.219 1.00 93.88 97 PRO A O 1
ATOM 746 N N . THR A 1 98 ? 10.111 -4.697 -1.940 1.00 96.12 98 THR A N 1
ATOM 747 C CA . THR A 1 98 ? 9.674 -6.081 -2.139 1.00 96.12 98 THR A CA 1
ATOM 748 C C . THR A 1 98 ? 8.315 -6.328 -1.461 1.00 96.12 98 THR A C 1
ATOM 750 O O . THR A 1 98 ? 7.976 -5.637 -0.494 1.00 96.12 98 THR A O 1
ATOM 753 N N . PRO A 1 99 ? 7.537 -7.341 -1.893 1.00 97.50 99 PRO A N 1
ATOM 754 C CA . PRO A 1 99 ? 6.281 -7.689 -1.228 1.00 97.50 99 PRO A CA 1
ATOM 755 C C . PRO A 1 99 ? 6.440 -7.959 0.279 1.00 97.50 99 PRO A C 1
ATOM 757 O O . PRO A 1 99 ? 5.631 -7.491 1.075 1.00 97.50 99 PRO A O 1
ATOM 760 N N . ASP A 1 100 ? 7.530 -8.611 0.699 1.00 97.12 100 ASP A N 1
ATOM 761 C CA . ASP A 1 100 ? 7.829 -8.854 2.119 1.00 97.12 100 ASP A CA 1
ATOM 762 C C . ASP A 1 100 ? 8.116 -7.558 2.901 1.00 97.12 100 ASP A C 1
ATOM 764 O O . ASP A 1 100 ? 7.704 -7.414 4.057 1.00 97.12 100 ASP A O 1
ATOM 768 N N . GLU A 1 101 ? 8.802 -6.591 2.283 1.00 96.00 101 GLU A N 1
ATOM 769 C CA . GLU A 1 101 ? 9.015 -5.264 2.874 1.00 96.00 101 GLU A CA 1
ATOM 770 C C . GLU A 1 101 ? 7.692 -4.503 3.009 1.00 96.00 101 GLU A C 1
ATOM 772 O O . GLU A 1 101 ? 7.456 -3.878 4.046 1.00 96.00 101 GLU A O 1
ATOM 777 N N . MET A 1 102 ? 6.789 -4.619 2.028 1.00 96.94 102 MET A N 1
ATOM 778 C CA . MET A 1 102 ? 5.448 -4.039 2.142 1.00 96.94 102 MET A CA 1
ATOM 779 C C . MET A 1 102 ? 4.598 -4.711 3.205 1.00 96.94 102 MET A C 1
ATOM 781 O O . MET A 1 102 ? 3.892 -4.012 3.927 1.00 96.94 102 MET A O 1
ATOM 785 N N . VAL A 1 103 ? 4.704 -6.027 3.386 1.00 98.06 103 VAL A N 1
ATOM 786 C CA . VAL A 1 103 ? 4.067 -6.713 4.516 1.00 98.06 103 VAL A CA 1
ATOM 787 C C . VAL A 1 103 ? 4.571 -6.141 5.841 1.00 98.06 103 VAL A C 1
ATOM 789 O O . VAL A 1 103 ? 3.770 -5.877 6.740 1.00 98.06 103 VAL A O 1
ATOM 792 N N . ALA A 1 104 ? 5.881 -5.929 5.990 1.00 95.88 104 ALA A N 1
ATOM 793 C CA . ALA A 1 104 ? 6.445 -5.361 7.212 1.00 95.88 104 ALA A CA 1
ATOM 794 C C . ALA A 1 104 ? 5.914 -3.944 7.492 1.00 95.88 104 ALA A C 1
ATOM 796 O O . ALA A 1 104 ? 5.508 -3.664 8.623 1.00 95.88 104 ALA A O 1
ATOM 797 N N . GLU A 1 105 ? 5.856 -3.084 6.472 1.00 94.81 105 GLU A N 1
ATOM 798 C CA . GLU A 1 105 ? 5.325 -1.722 6.597 1.00 94.81 105 GLU A CA 1
ATOM 799 C C . GLU A 1 105 ? 3.816 -1.731 6.891 1.00 94.81 105 GLU A C 1
ATOM 801 O O . GLU A 1 105 ? 3.362 -1.092 7.843 1.00 94.81 105 GLU A O 1
ATOM 806 N N . ALA A 1 106 ? 3.039 -2.532 6.158 1.00 95.88 106 ALA A N 1
ATOM 807 C CA . ALA A 1 106 ? 1.594 -2.662 6.323 1.00 95.88 106 ALA A CA 1
ATOM 808 C C . ALA A 1 106 ? 1.201 -3.150 7.724 1.00 95.88 106 ALA A C 1
ATOM 810 O O . ALA A 1 106 ? 0.223 -2.670 8.297 1.00 95.88 106 ALA A O 1
ATOM 811 N N . ARG A 1 107 ? 1.998 -4.029 8.351 1.00 96.75 107 ARG A N 1
ATOM 812 C CA . ARG A 1 107 ? 1.784 -4.405 9.762 1.00 96.75 107 ARG A CA 1
ATOM 813 C C . ARG A 1 107 ? 1.833 -3.199 10.694 1.00 96.75 107 ARG A C 1
ATOM 815 O O . ARG A 1 107 ? 1.097 -3.169 11.678 1.00 96.75 107 ARG A O 1
ATOM 822 N N . THR A 1 108 ? 2.691 -2.217 10.417 1.00 94.12 108 THR A N 1
ATOM 823 C CA . THR A 1 108 ? 2.753 -0.994 11.228 1.00 94.12 108 THR A CA 1
ATOM 824 C C . THR A 1 108 ? 1.543 -0.098 10.989 1.00 94.12 108 THR A C 1
ATOM 826 O O . THR A 1 108 ? 0.989 0.414 11.961 1.00 94.12 108 THR A O 1
ATOM 829 N N . VAL A 1 109 ? 1.112 0.017 9.728 1.00 94.06 109 VAL A N 1
ATOM 830 C CA . VAL A 1 109 ? -0.055 0.796 9.300 1.00 94.06 109 VAL A CA 1
ATOM 831 C C . VAL A 1 109 ? -1.333 0.262 9.933 1.00 94.06 109 VAL A C 1
ATOM 833 O O . VAL A 1 109 ? -2.094 1.033 10.504 1.00 94.06 109 VAL A O 1
ATOM 836 N N . VAL A 1 110 ? -1.555 -1.051 9.887 1.00 95.31 110 VAL A N 1
ATOM 837 C CA . VAL A 1 110 ? -2.760 -1.688 10.435 1.00 95.31 110 VAL A CA 1
ATOM 838 C C . VAL A 1 110 ? -2.785 -1.613 11.967 1.00 95.31 110 VAL A C 1
ATOM 840 O O . VAL A 1 110 ? -3.840 -1.439 12.569 1.00 95.31 110 VAL A O 1
ATOM 843 N N . ALA A 1 111 ? -1.623 -1.699 12.622 1.00 94.62 111 ALA A N 1
ATOM 844 C CA . ALA A 1 111 ? -1.541 -1.703 14.082 1.00 94.62 111 ALA A CA 1
ATOM 845 C C . ALA A 1 111 ? -1.747 -0.323 14.732 1.00 94.62 111 ALA A C 1
ATOM 847 O O . ALA A 1 111 ? -2.067 -0.257 15.922 1.00 94.62 111 ALA A O 1
ATOM 848 N N . LYS A 1 112 ? -1.501 0.776 14.008 1.00 93.12 112 LYS A N 1
ATOM 849 C CA . LYS A 1 112 ? -1.663 2.144 14.518 1.00 93.12 112 LYS A CA 1
ATOM 850 C C . LYS A 1 112 ? -1.724 3.163 13.383 1.00 93.12 112 LYS A C 1
ATOM 852 O O . LYS A 1 112 ? -1.054 3.005 12.370 1.00 93.12 112 LYS A O 1
ATOM 857 N N . ILE A 1 113 ? -2.392 4.284 13.642 1.00 89.38 113 ILE A N 1
ATOM 858 C CA . ILE A 1 113 ? -2.337 5.459 12.768 1.00 89.38 113 ILE A CA 1
ATOM 859 C C . ILE A 1 113 ? -0.880 5.966 12.700 1.00 89.38 113 ILE A C 1
ATOM 861 O O . ILE A 1 113 ? -0.296 6.289 13.747 1.00 89.38 113 ILE A O 1
ATOM 865 N N . PRO A 1 114 ? -0.257 6.021 11.510 1.00 83.50 114 PRO A N 1
ATOM 866 C CA . PRO A 1 114 ? 1.115 6.480 11.370 1.00 83.50 114 PRO A CA 1
ATOM 867 C C . PRO A 1 114 ? 1.213 7.991 11.583 1.00 83.50 114 PRO A C 1
ATOM 869 O O . PRO A 1 114 ? 0.361 8.772 11.163 1.00 83.50 114 PRO A O 1
ATOM 872 N N . GLY A 1 115 ? 2.293 8.416 12.240 1.00 75.88 115 GLY A N 1
ATOM 873 C CA . GLY A 1 115 ? 2.663 9.829 12.280 1.00 75.88 115 GLY A CA 1
ATOM 874 C C . GLY A 1 115 ? 3.220 10.289 10.927 1.00 75.88 115 GLY A C 1
ATOM 875 O O . GLY A 1 115 ? 3.654 9.451 10.137 1.00 75.88 115 GLY A O 1
ATOM 876 N N . PRO A 1 116 ? 3.264 11.605 10.658 1.00 70.38 116 PRO A N 1
ATOM 877 C CA . PRO A 1 116 ? 3.834 12.132 9.423 1.00 70.38 116 PRO A CA 1
ATOM 878 C C . PRO A 1 116 ? 5.307 11.726 9.309 1.00 70.38 116 PRO A C 1
ATOM 880 O O . PRO A 1 116 ? 6.127 12.129 10.135 1.00 70.38 116 PRO A O 1
ATOM 883 N N . GLN A 1 117 ? 5.637 10.932 8.290 1.00 65.81 117 GLN A N 1
ATOM 884 C CA . GLN A 1 117 ? 7.012 10.471 8.065 1.00 65.81 117 GLN A CA 1
ATOM 885 C C . GLN A 1 117 ? 7.804 11.418 7.142 1.00 65.81 117 GLN A C 1
ATOM 887 O O . GLN A 1 117 ? 9.030 11.453 7.213 1.00 65.81 117 GLN A O 1
ATOM 892 N N . GLY A 1 118 ? 7.104 12.257 6.361 1.00 58.44 118 GLY A N 1
ATOM 893 C CA . GLY A 1 118 ? 7.676 13.144 5.341 1.00 58.44 118 GLY A CA 1
ATOM 894 C C . GLY A 1 118 ? 8.152 12.357 4.115 1.00 58.44 118 GLY A C 1
ATOM 895 O O . GLY A 1 118 ? 8.901 11.402 4.263 1.00 58.44 118 GLY A O 1
ATOM 896 N N . GLY A 1 119 ? 7.723 12.732 2.906 1.00 57.62 119 GLY A N 1
ATOM 897 C CA . GLY A 1 119 ? 8.057 11.999 1.679 1.00 57.62 119 GLY A CA 1
ATOM 898 C C . GLY A 1 119 ? 9.413 12.392 1.081 1.00 57.62 119 GLY A C 1
ATOM 899 O O . GLY A 1 119 ? 9.508 13.462 0.477 1.00 57.62 119 GLY A O 1
ATOM 900 N N . PRO A 1 120 ? 10.470 11.559 1.175 1.00 62.53 120 PRO A N 1
ATOM 901 C CA . PRO A 1 120 ? 11.752 11.840 0.520 1.00 62.53 120 PRO A CA 1
ATOM 902 C C . PRO A 1 120 ? 11.767 11.396 -0.954 1.00 62.53 120 PRO A C 1
ATOM 904 O O . PRO A 1 120 ? 12.746 11.645 -1.657 1.00 62.53 120 PRO A O 1
ATOM 907 N N . TYR A 1 121 ? 10.739 10.655 -1.389 1.00 59.22 121 TYR A N 1
ATOM 908 C CA . TYR A 1 121 ? 10.745 9.914 -2.651 1.00 59.22 121 TYR A CA 1
ATOM 909 C C . TYR A 1 121 ? 10.020 10.629 -3.784 1.00 59.22 121 TYR A C 1
ATOM 911 O O . TYR A 1 121 ? 10.173 10.205 -4.922 1.00 59.22 121 TYR A O 1
ATOM 919 N N . GLY A 1 122 ? 9.307 11.725 -3.497 1.00 60.28 122 GLY A N 1
ATOM 920 C CA . GLY A 1 122 ? 8.711 12.570 -4.527 1.00 60.28 122 GLY A CA 1
ATOM 921 C C . GLY A 1 122 ? 9.778 13.099 -5.484 1.00 60.28 122 GLY A C 1
ATOM 922 O O . GLY A 1 122 ? 10.692 13.823 -5.075 1.00 60.28 122 GLY A O 1
ATOM 923 N N . ARG A 1 123 ? 9.664 12.737 -6.759 1.00 65.44 123 ARG A N 1
ATOM 924 C CA . ARG A 1 123 ? 10.508 13.215 -7.859 1.00 65.44 123 ARG A CA 1
ATOM 925 C C . ARG A 1 123 ? 9.616 13.644 -9.020 1.00 65.44 123 ARG A C 1
ATOM 927 O O . ARG A 1 123 ? 8.494 13.180 -9.137 1.00 65.44 123 ARG A O 1
ATOM 934 N N . TYR A 1 124 ? 10.115 14.531 -9.878 1.00 64.69 124 TYR A N 1
ATOM 935 C CA . TYR A 1 124 ? 9.498 14.730 -11.192 1.00 64.69 124 TYR A CA 1
ATOM 936 C C . TYR A 1 124 ? 9.914 13.555 -12.074 1.00 64.69 124 TYR A C 1
ATOM 938 O O . TYR A 1 124 ? 11.117 13.379 -12.284 1.00 64.69 124 TYR A O 1
ATOM 946 N N . ARG A 1 125 ? 8.946 12.754 -12.514 1.00 69.19 125 ARG A N 1
ATOM 947 C CA . ARG A 1 125 ? 9.150 11.553 -13.323 1.00 69.19 125 ARG A CA 1
ATOM 948 C C . ARG A 1 125 ? 7.925 11.322 -14.207 1.00 69.19 125 ARG A C 1
ATOM 950 O O . ARG A 1 125 ? 6.811 11.475 -13.705 1.00 69.19 125 ARG A O 1
ATOM 957 N N . ASP A 1 126 ? 8.165 10.901 -15.445 1.00 67.50 126 ASP A N 1
ATOM 958 C CA . ASP A 1 126 ? 7.143 10.416 -16.377 1.00 67.50 126 ASP A CA 1
ATOM 959 C C . ASP A 1 126 ? 7.320 8.897 -16.612 1.00 67.50 126 ASP A C 1
ATOM 961 O O . ASP A 1 126 ? 8.388 8.312 -16.380 1.00 67.50 126 ASP A O 1
ATOM 965 N N . SER A 1 127 ? 6.264 8.231 -17.072 1.00 61.84 127 SER A N 1
ATOM 966 C CA . SER A 1 127 ? 6.286 6.794 -17.368 1.00 61.84 127 SER A CA 1
ATOM 967 C C . SER A 1 127 ? 7.248 6.493 -18.525 1.00 61.84 127 SER A C 1
ATOM 969 O O . SER A 1 127 ? 7.164 7.102 -19.592 1.00 61.84 127 SER A O 1
ATOM 971 N N . GLY A 1 128 ? 8.141 5.514 -18.349 1.00 60.47 128 GLY A N 1
ATOM 972 C CA . GLY A 1 128 ? 9.151 5.158 -19.357 1.00 60.47 128 GLY A CA 1
ATOM 973 C C . GLY A 1 128 ? 10.481 5.914 -19.242 1.00 60.47 128 GLY A C 1
ATOM 974 O O . GLY A 1 128 ? 11.324 5.801 -20.134 1.00 60.47 128 GLY A O 1
ATOM 975 N N . ASP A 1 129 ? 10.694 6.670 -18.158 1.00 73.19 129 ASP A N 1
ATOM 976 C CA . ASP A 1 129 ? 12.010 7.225 -17.829 1.00 73.19 129 ASP A CA 1
ATOM 977 C C . ASP A 1 129 ? 13.066 6.108 -17.647 1.00 73.19 129 ASP A C 1
ATOM 979 O O . ASP A 1 129 ? 12.870 5.162 -16.877 1.00 73.19 129 ASP A O 1
ATOM 983 N N . ASP A 1 130 ? 14.220 6.244 -18.319 1.00 69.62 130 ASP A N 1
ATOM 984 C CA . ASP A 1 130 ? 15.359 5.302 -18.276 1.00 69.62 130 ASP A CA 1
ATOM 985 C C . ASP A 1 130 ? 16.160 5.435 -16.965 1.00 69.62 130 ASP A C 1
ATOM 987 O O . ASP A 1 130 ? 17.304 5.896 -16.920 1.00 69.62 130 ASP A O 1
ATOM 991 N N . ASP A 1 131 ? 15.520 5.075 -15.855 1.00 75.81 131 ASP A N 1
ATOM 992 C CA . ASP A 1 131 ? 16.130 5.021 -14.524 1.00 75.81 131 ASP A CA 1
ATOM 993 C C . ASP A 1 131 ? 16.095 3.614 -13.897 1.00 75.81 131 ASP A C 1
ATOM 995 O O . ASP A 1 131 ? 16.446 3.418 -12.729 1.00 75.81 131 ASP A O 1
ATOM 999 N N . GLY A 1 132 ? 15.710 2.618 -14.700 1.00 82.56 132 GLY A N 1
ATOM 1000 C CA . GLY A 1 132 ? 15.707 1.204 -14.339 1.00 82.56 132 GLY A CA 1
ATOM 1001 C C . GLY A 1 132 ? 14.448 0.709 -13.624 1.00 82.56 132 GLY A C 1
ATOM 1002 O O . GLY A 1 132 ? 14.418 -0.465 -13.251 1.00 82.56 132 GLY A O 1
ATOM 1003 N N . LEU A 1 133 ? 13.414 1.537 -13.438 1.00 85.38 133 LEU A N 1
ATOM 1004 C CA . LEU A 1 133 ? 12.147 1.091 -12.848 1.00 85.38 133 LEU A CA 1
ATOM 1005 C C . LEU A 1 133 ? 11.439 0.035 -13.705 1.00 85.38 133 LEU A C 1
ATOM 1007 O O . LEU A 1 133 ? 11.041 -1.003 -13.184 1.00 85.38 133 LEU A O 1
ATOM 1011 N N . ASP A 1 134 ? 11.334 0.250 -15.016 1.00 87.50 134 ASP A N 1
ATOM 1012 C CA . ASP A 1 134 ? 10.652 -0.695 -15.910 1.00 87.50 134 ASP A CA 1
ATOM 1013 C C . ASP A 1 134 ? 11.354 -2.057 -15.941 1.00 87.50 134 ASP A C 1
ATOM 1015 O O . ASP A 1 134 ? 10.708 -3.106 -15.944 1.00 87.50 134 ASP A O 1
ATOM 1019 N N . ALA A 1 135 ? 12.687 -2.063 -15.846 1.00 86.94 135 ALA A N 1
ATOM 1020 C CA . ALA A 1 135 ? 13.462 -3.291 -15.706 1.00 86.94 135 ALA A CA 1
ATOM 1021 C C . ALA A 1 135 ? 13.168 -4.028 -14.385 1.00 86.94 135 ALA A C 1
ATOM 1023 O O . ALA A 1 135 ? 13.172 -5.261 -14.364 1.00 86.94 135 ALA A O 1
ATOM 1024 N N . GLN A 1 136 ? 12.904 -3.299 -13.295 1.00 89.12 136 GLN A N 1
ATOM 1025 C CA . GLN A 1 136 ? 12.505 -3.879 -12.008 1.00 89.12 136 GLN A CA 1
ATOM 1026 C C . GLN A 1 136 ? 11.069 -4.412 -12.058 1.00 89.12 136 GLN A C 1
ATOM 1028 O O . GLN A 1 136 ? 10.839 -5.558 -11.673 1.00 89.12 136 GLN A O 1
ATOM 1033 N N . LEU A 1 137 ? 10.121 -3.644 -12.603 1.00 90.38 137 LEU A N 1
ATOM 1034 C CA . LEU A 1 137 ? 8.732 -4.075 -12.794 1.00 90.38 137 LEU A CA 1
ATOM 1035 C C . LEU A 1 137 ? 8.644 -5.342 -13.654 1.00 90.38 137 LEU A C 1
ATOM 1037 O O . LEU A 1 137 ? 7.915 -6.273 -13.319 1.00 90.38 137 LEU A O 1
ATOM 1041 N N . ALA A 1 138 ? 9.470 -5.453 -14.698 1.00 90.31 138 ALA A N 1
ATOM 1042 C CA . ALA A 1 138 ? 9.506 -6.621 -15.577 1.00 90.31 138 ALA A CA 1
ATOM 1043 C C . ALA A 1 138 ? 9.889 -7.935 -14.863 1.00 90.31 138 ALA A C 1
ATOM 1045 O O . ALA A 1 138 ? 9.671 -9.019 -15.414 1.00 90.31 138 ALA A O 1
ATOM 1046 N N . THR A 1 139 ? 10.458 -7.877 -13.652 1.00 91.88 139 THR A N 1
ATOM 1047 C CA . THR A 1 139 ? 10.752 -9.080 -12.854 1.00 91.88 139 THR A CA 1
ATOM 1048 C C . THR A 1 139 ? 9.489 -9.757 -12.319 1.00 91.88 139 THR A C 1
ATOM 1050 O O . THR A 1 139 ? 9.484 -10.981 -12.180 1.00 91.88 139 THR A O 1
ATOM 1053 N N . TYR A 1 140 ? 8.405 -8.999 -12.125 1.00 89.75 140 TYR A N 1
ATOM 1054 C CA . TYR A 1 140 ? 7.116 -9.500 -11.635 1.00 89.75 140 TYR A CA 1
ATOM 1055 C C . TYR A 1 140 ? 6.267 -10.149 -12.738 1.00 89.75 140 TYR A C 1
ATOM 1057 O O . TYR A 1 140 ? 5.402 -10.967 -12.456 1.00 89.75 140 TYR A O 1
ATOM 1065 N N . HIS A 1 141 ? 6.575 -9.895 -14.013 1.00 84.75 141 HIS A N 1
ATOM 1066 C CA . HIS A 1 141 ? 5.883 -10.517 -15.154 1.00 84.75 141 HIS A CA 1
ATOM 1067 C C . HIS A 1 141 ? 6.281 -11.980 -15.411 1.00 84.75 141 HIS A C 1
ATOM 1069 O O . HIS A 1 141 ? 5.682 -12.641 -16.255 1.00 84.75 141 HIS A O 1
ATOM 1075 N N . ARG A 1 142 ? 7.335 -12.496 -14.762 1.00 64.75 142 ARG A N 1
ATOM 1076 C CA . ARG A 1 142 ? 7.928 -13.803 -15.119 1.00 64.75 142 ARG A CA 1
ATOM 1077 C C . ARG A 1 142 ? 7.510 -14.983 -14.247 1.00 64.75 142 ARG A C 1
ATOM 1079 O O . ARG A 1 142 ? 7.981 -16.082 -14.523 1.00 64.75 142 ARG A O 1
ATOM 1086 N N . ASN A 1 143 ? 6.658 -14.797 -13.242 1.00 47.62 143 ASN A N 1
ATOM 1087 C CA . ASN A 1 143 ? 6.376 -15.845 -12.258 1.00 47.62 143 ASN A CA 1
ATOM 1088 C C . ASN A 1 143 ? 4.891 -15.940 -11.860 1.00 47.62 143 ASN A C 1
ATOM 1090 O O . ASN A 1 143 ? 4.618 -15.843 -10.676 1.00 47.62 143 ASN A O 1
ATOM 1094 N N . HIS A 1 144 ? 3.962 -16.189 -12.789 1.00 42.09 144 HIS A N 1
ATOM 1095 C CA . HIS A 1 144 ? 2.644 -16.769 -12.467 1.00 42.09 144 HIS A CA 1
ATOM 1096 C C . HIS A 1 144 ? 2.195 -17.730 -13.575 1.00 42.09 144 HIS A C 1
ATOM 1098 O O . HIS A 1 144 ? 2.278 -17.346 -14.765 1.00 42.09 144 HIS A O 1
#